Protein AF-A0A1I2RQR1-F1 (afdb_monomer)

pLDDT: mean 93.51, std 5.8, range [66.56, 97.94]

Sequence (34 aa):
MEFDVVIVGAGPAGLSAACRFMQMANEQEQELTV

Secondary structure (DSSP, 8-state):
---S------SHHHHHHHHHHHHHHHHTT-----

Foldseek 3Di:
DDFPDDQDDPDPVSVVVVVVVVVVCVVVVHDHGD

InterPro domains:
  IPR036188 FAD/NAD(P)-binding domain superfamily [G3DSA:3.50.50.60] (1-34)
  IPR036188 FAD/NAD(P)-binding domain superfamily [SSF51905] (1-23)

Solvent-accessible surface area (backbone atoms only — not compara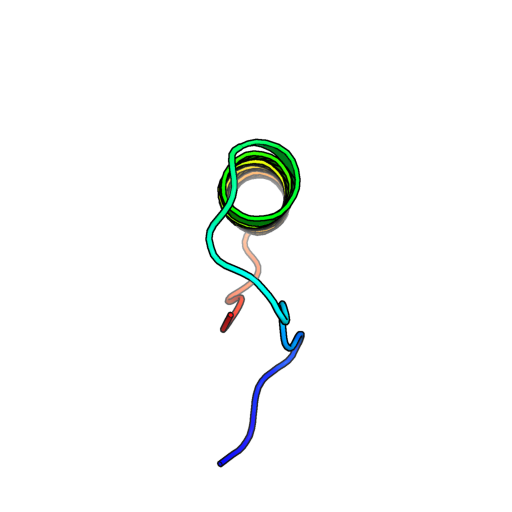ble to full-atom values): 2223 Å² total; per-residue (Å²): 138,90,57,84,43,83,79,90,55,88,48,74,70,39,48,50,49,52,55,50,51,54,50,55,24,58,77,66,76,42,93,78,47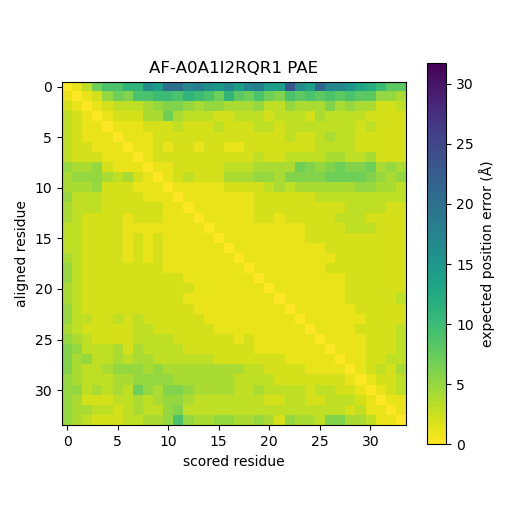,112

Radius of gyration: 9.84 Å; Cα contacts (8 Å, |Δi|>4): 21; chains: 1; bounding box: 22×14×22 Å

Structure (mmCIF, N/CA/C/O backbone):
data_AF-A0A1I2RQR1-F1
#
_entry.id   AF-A0A1I2RQR1-F1
#
loop_
_atom_site.group_PDB
_atom_site.id
_atom_site.type_symbol
_atom_site.label_atom_id
_atom_site.label_alt_id
_atom_site.label_comp_id
_atom_site.label_asym_id
_atom_site.label_entity_id
_atom_site.label_seq_id
_atom_site.pdbx_PDB_ins_code
_atom_site.Cartn_x
_atom_site.Cartn_y
_atom_site.Cartn_z
_atom_site.occupancy
_atom_site.B_iso_or_equiv
_atom_site.auth_seq_id
_atom_site.auth_comp_id
_atom_site.auth_asym_id
_atom_site.auth_atom_id
_atom_site.pdbx_PDB_model_num
ATOM 1 N N . MET A 1 1 ? -13.011 -10.662 -11.848 1.00 66.56 1 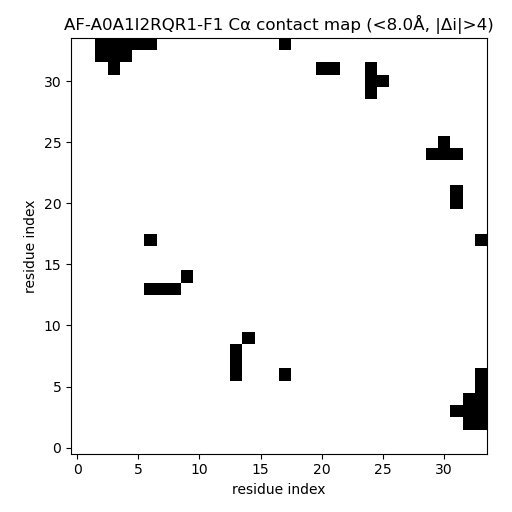MET A N 1
ATOM 2 C CA . MET A 1 1 ? -12.020 -10.164 -10.879 1.00 66.56 1 MET A CA 1
ATOM 3 C C . MET A 1 1 ? -12.523 -8.807 -10.460 1.00 66.56 1 MET A C 1
ATOM 5 O O . MET A 1 1 ? -12.530 -7.911 -11.293 1.00 66.56 1 MET A O 1
ATOM 9 N N . GLU A 1 2 ? -13.067 -8.718 -9.255 1.00 85.56 2 GLU A N 1
ATOM 10 C CA . GLU A 1 2 ? -13.531 -7.460 -8.675 1.00 85.56 2 GLU A CA 1
ATOM 11 C C . GLU A 1 2 ? -12.432 -7.008 -7.719 1.00 85.56 2 GLU A C 1
ATOM 13 O O . GLU A 1 2 ? -12.037 -7.773 -6.844 1.00 85.56 2 GLU A O 1
ATOM 18 N N . PHE A 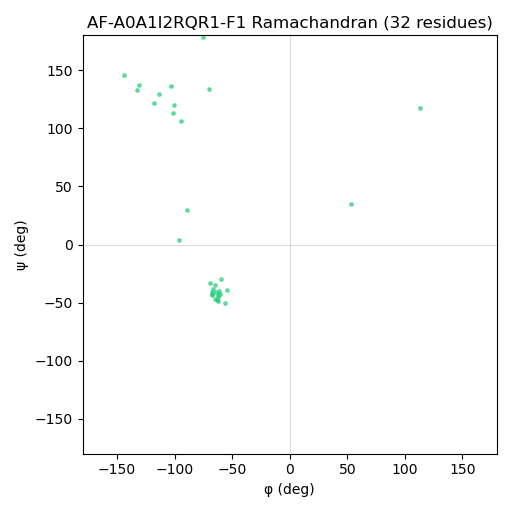1 3 ? -11.877 -5.830 -7.982 1.00 88.62 3 PHE A N 1
ATOM 19 C CA . PHE A 1 3 ? -10.876 -5.182 -7.147 1.00 88.62 3 PHE A CA 1
ATOM 20 C C . PHE A 1 3 ? -11.338 -3.748 -6.934 1.00 88.62 3 PHE A C 1
ATOM 22 O O . PHE A 1 3 ? -11.781 -3.104 -7.891 1.00 88.62 3 PHE A O 1
ATOM 29 N N . ASP A 1 4 ? -11.216 -3.248 -5.711 1.00 90.44 4 ASP A N 1
ATOM 30 C CA . ASP A 1 4 ? -11.564 -1.860 -5.390 1.00 90.44 4 ASP A CA 1
ATOM 31 C C . ASP A 1 4 ? -10.572 -0.887 -6.036 1.00 90.44 4 ASP A C 1
ATOM 33 O O . ASP A 1 4 ? -10.925 0.211 -6.473 1.00 90.44 4 ASP A O 1
ATOM 37 N N . VAL A 1 5 ? -9.313 -1.314 -6.144 1.00 91.69 5 VAL A N 1
ATOM 38 C CA . VAL A 1 5 ? -8.243 -0.581 -6.812 1.00 91.69 5 VAL A CA 1
ATOM 39 C C . VAL A 1 5 ? -7.315 -1.555 -7.527 1.00 91.69 5 VAL A C 1
ATOM 41 O O . VAL A 1 5 ? -7.064 -2.648 -7.043 1.00 91.69 5 VAL A O 1
ATOM 44 N N . VAL A 1 6 ? -6.774 -1.150 -8.678 1.00 94.94 6 VAL A N 1
ATOM 45 C CA . VAL A 1 6 ? -5.727 -1.906 -9.380 1.00 94.94 6 VAL A CA 1
ATOM 46 C C . VAL A 1 6 ? -4.474 -1.049 -9.464 1.00 94.94 6 VAL A C 1
ATOM 48 O O . VAL A 1 6 ? -4.490 0.040 -10.042 1.00 94.94 6 VAL A O 1
ATOM 51 N N . ILE A 1 7 ? -3.367 -1.553 -8.917 1.00 94.81 7 ILE A N 1
ATOM 52 C CA . ILE A 1 7 ? -2.064 -0.881 -8.959 1.00 94.81 7 ILE A CA 1
ATOM 53 C C . ILE A 1 7 ? -1.192 -1.525 -10.037 1.00 94.81 7 ILE A C 1
ATOM 55 O O . ILE A 1 7 ? -0.757 -2.670 -9.918 1.00 94.81 7 ILE A O 1
ATOM 59 N N . VAL A 1 8 ? -0.893 -0.771 -11.096 1.00 94.94 8 VAL A N 1
ATOM 60 C CA . VAL A 1 8 ? -0.052 -1.249 -12.202 1.00 94.94 8 VAL A CA 1
ATOM 61 C C . VAL A 1 8 ? 1.404 -0.836 -11.974 1.00 94.94 8 VAL A C 1
ATOM 63 O O . VAL A 1 8 ? 1.773 0.321 -12.160 1.00 94.94 8 VAL A O 1
ATOM 66 N N . GLY A 1 9 ? 2.236 -1.813 -11.599 1.00 92.75 9 GLY A N 1
ATOM 67 C CA . GLY A 1 9 ? 3.680 -1.660 -11.395 1.00 92.75 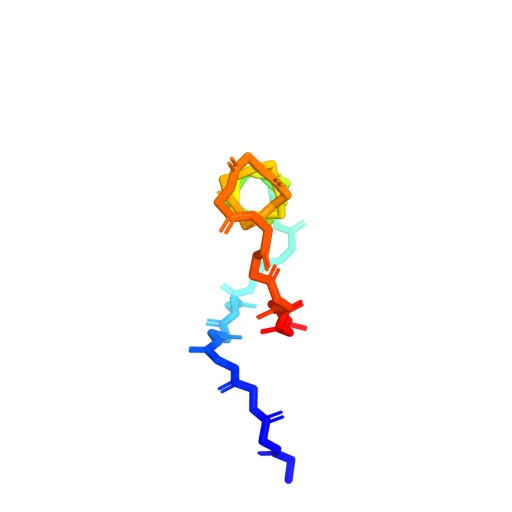9 GLY A CA 1
ATOM 68 C C . GLY A 1 9 ? 4.108 -1.839 -9.934 1.00 92.75 9 GLY A C 1
ATOM 69 O O . GLY A 1 9 ? 3.764 -1.041 -9.070 1.00 92.75 9 GLY A O 1
ATOM 70 N N . ALA A 1 10 ? 4.932 -2.856 -9.664 1.00 93.38 10 ALA A N 1
ATOM 71 C CA . ALA A 1 10 ? 5.382 -3.241 -8.317 1.00 93.38 10 ALA A CA 1
ATOM 72 C C . ALA A 1 10 ? 6.678 -2.533 -7.861 1.00 93.38 10 ALA A C 1
ATOM 74 O O . ALA A 1 10 ? 7.486 -3.091 -7.120 1.00 93.38 10 ALA A O 1
ATOM 75 N N . GLY A 1 11 ? 6.915 -1.311 -8.343 1.00 97.31 11 GLY A N 1
ATOM 76 C CA . GLY A 1 11 ? 8.040 -0.491 -7.890 1.00 97.31 11 GLY A CA 1
ATOM 7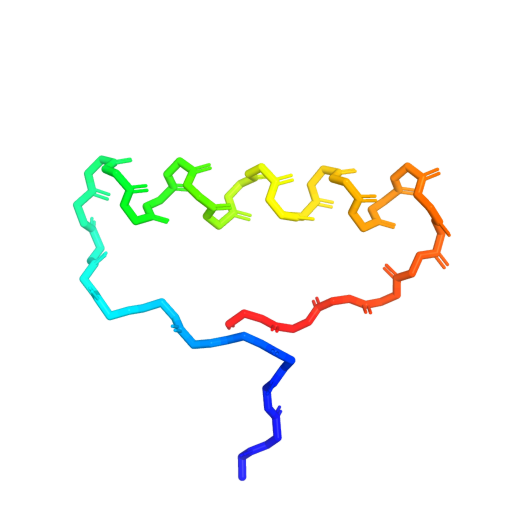7 C C . GLY A 1 11 ? 7.789 0.117 -6.503 1.00 97.31 11 GLY A C 1
ATOM 78 O O . GLY A 1 11 ? 6.693 -0.021 -5.955 1.00 97.31 11 GLY A O 1
ATOM 79 N N . PRO A 1 12 ? 8.754 0.873 -5.950 1.00 97.94 12 PRO A N 1
ATOM 80 C CA . PRO A 1 12 ? 8.611 1.499 -4.635 1.00 97.94 12 PRO A CA 1
ATOM 81 C C . PRO A 1 12 ? 7.353 2.364 -4.509 1.00 97.94 12 PRO A C 1
ATOM 83 O O . PRO A 1 12 ? 6.685 2.319 -3.483 1.00 97.94 12 PRO A O 1
ATOM 86 N N . ALA A 1 13 ? 6.990 3.101 -5.565 1.00 97.44 13 ALA A N 1
ATOM 87 C CA . ALA A 1 13 ? 5.779 3.920 -5.588 1.00 97.44 13 ALA A CA 1
ATOM 88 C C . ALA A 1 13 ? 4.493 3.076 -5.508 1.00 97.44 13 ALA A C 1
ATOM 90 O O . ALA A 1 13 ? 3.621 3.378 -4.696 1.00 97.44 13 ALA A O 1
ATOM 91 N N . GLY A 1 14 ? 4.394 2.000 -6.299 1.00 96.88 14 GLY A N 1
ATOM 92 C CA . GLY A 1 14 ? 3.219 1.122 -6.318 1.00 96.88 14 GLY A CA 1
ATOM 93 C C . GLY A 1 14 ? 3.046 0.346 -5.015 1.00 96.88 14 GLY A C 1
ATOM 94 O O . GLY A 1 14 ? 1.954 0.312 -4.457 1.00 96.88 14 GLY A O 1
ATOM 95 N N . LEU A 1 15 ? 4.139 -0.191 -4.468 1.00 97.25 15 LEU A N 1
ATOM 96 C CA . LEU A 1 15 ? 4.115 -0.875 -3.173 1.00 97.25 15 LEU A CA 1
ATOM 97 C C . LEU A 1 15 ? 3.802 0.088 -2.020 1.00 97.25 15 LEU A C 1
ATOM 99 O O . LEU A 1 15 ? 3.036 -0.259 -1.126 1.00 97.25 15 LEU A O 1
ATOM 103 N N . SER A 1 16 ? 4.326 1.318 -2.056 1.00 97.69 16 SER A N 1
ATOM 104 C CA . SER A 1 16 ? 4.003 2.336 -1.044 1.00 97.69 16 SER A CA 1
ATOM 105 C C . SER A 1 16 ? 2.525 2.725 -1.086 1.00 97.69 16 SER A C 1
ATOM 107 O O . SER A 1 16 ? 1.903 2.861 -0.034 1.00 97.69 16 SER A O 1
ATOM 109 N N . ALA A 1 17 ? 1.949 2.861 -2.287 1.00 96.69 17 ALA A N 1
ATOM 110 C CA . ALA A 1 17 ? 0.524 3.120 -2.462 1.00 96.69 17 ALA A CA 1
ATOM 111 C C . ALA A 1 17 ? -0.327 1.958 -1.924 1.00 96.69 17 ALA A C 1
ATOM 113 O O . ALA A 1 17 ? -1.226 2.201 -1.124 1.00 96.69 17 ALA A O 1
ATOM 114 N N . ALA A 1 18 ? 0.007 0.707 -2.270 1.00 96.38 18 ALA A N 1
ATOM 115 C CA . ALA A 1 18 ? -0.682 -0.487 -1.768 1.00 96.38 18 ALA A CA 1
ATOM 116 C C . ALA A 1 18 ? -0.689 -0.542 -0.231 1.00 96.38 18 ALA A C 1
ATOM 118 O O . ALA A 1 18 ? -1.743 -0.673 0.390 1.00 96.38 18 ALA A O 1
ATOM 119 N N . CYS A 1 19 ? 0.482 -0.363 0.392 1.00 95.62 19 CYS A N 1
ATOM 120 C CA . CYS A 1 19 ? 0.614 -0.345 1.847 1.00 95.62 19 CYS A CA 1
ATOM 121 C C . CYS A 1 19 ? -0.209 0.779 2.485 1.00 95.62 19 CYS A C 1
ATOM 123 O O . CYS A 1 19 ? -0.863 0.561 3.504 1.00 95.62 19 CYS A O 1
ATOM 125 N N . ARG A 1 20 ? -0.194 1.982 1.897 1.00 96.38 20 ARG A N 1
ATOM 126 C CA . ARG A 1 20 ? -0.937 3.122 2.438 1.00 96.38 20 ARG A CA 1
ATOM 127 C C . ARG A 1 20 ? -2.447 2.926 2.331 1.00 96.38 20 ARG A C 1
ATOM 129 O O . ARG A 1 20 ? -3.154 3.246 3.281 1.00 96.38 20 ARG A O 1
ATOM 136 N N . PHE A 1 21 ? -2.932 2.381 1.219 1.00 95.69 21 PHE A N 1
ATOM 137 C CA . PHE A 1 21 ? -4.349 2.075 1.056 1.00 95.69 21 PHE A CA 1
ATOM 138 C C . PHE A 1 21 ? -4.829 1.039 2.078 1.00 95.69 21 PHE A C 1
ATOM 140 O O . PHE A 1 21 ? -5.849 1.258 2.722 1.00 95.69 21 PHE A O 1
ATOM 147 N N . MET A 1 22 ? -4.051 -0.022 2.308 1.00 94.75 22 MET A N 1
ATOM 148 C CA . MET A 1 22 ? -4.362 -1.037 3.324 1.00 94.75 22 MET A CA 1
ATOM 149 C C . MET A 1 22 ? -4.420 -0.445 4.742 1.00 94.75 22 MET A C 1
ATOM 151 O O . MET A 1 22 ? -5.313 -0.786 5.514 1.00 94.75 22 MET A O 1
ATOM 155 N 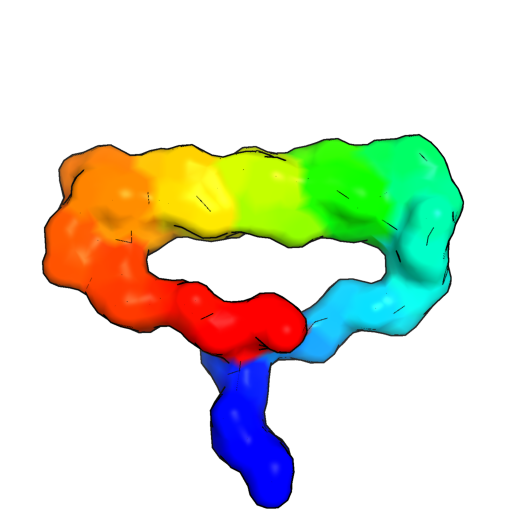N . GLN A 1 23 ? -3.506 0.472 5.084 1.00 96.94 23 GLN A N 1
ATOM 156 C CA . GLN A 1 23 ? -3.531 1.183 6.372 1.00 96.94 23 GLN A CA 1
ATOM 157 C C . GLN A 1 23 ? -4.805 2.022 6.531 1.00 96.94 23 GLN A C 1
ATOM 159 O O . GLN A 1 23 ? -5.488 1.911 7.542 1.00 96.94 23 GLN A O 1
ATOM 164 N N . MET A 1 24 ? -5.151 2.817 5.516 1.00 96.69 24 MET A N 1
ATOM 165 C CA . MET A 1 24 ? -6.347 3.665 5.539 1.00 96.69 24 MET A CA 1
ATOM 166 C C . MET A 1 24 ? -7.647 2.854 5.583 1.00 96.69 24 MET A C 1
ATOM 168 O O . MET A 1 24 ? -8.614 3.291 6.200 1.00 96.69 24 MET A O 1
ATOM 172 N N . ALA A 1 25 ? -7.688 1.695 4.924 1.00 96.44 25 ALA A N 1
ATOM 173 C CA . ALA A 1 25 ? -8.836 0.795 4.971 1.00 96.44 25 ALA A CA 1
ATOM 174 C C . ALA A 1 25 ? -9.010 0.195 6.373 1.00 96.44 25 ALA A C 1
ATOM 176 O O . ALA A 1 25 ? -10.112 0.201 6.912 1.00 96.44 25 ALA A O 1
ATOM 177 N N . ASN A 1 26 ? -7.908 -0.217 7.008 1.00 95.81 26 ASN A N 1
ATOM 178 C CA . ASN A 1 26 ? -7.918 -0.716 8.381 1.00 95.81 26 ASN A CA 1
ATOM 179 C C . ASN A 1 26 ? -8.391 0.351 9.386 1.00 95.81 26 ASN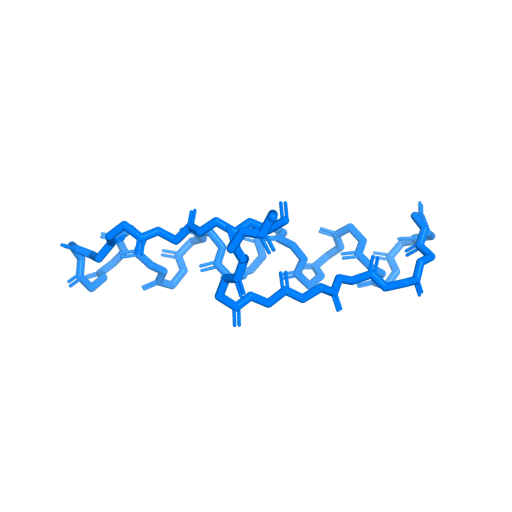 A C 1
ATOM 181 O O . ASN A 1 26 ? -9.253 0.065 10.209 1.00 95.81 26 ASN A O 1
ATOM 185 N N . GLU A 1 27 ? -7.891 1.588 9.271 1.00 97.81 27 GLU A N 1
ATOM 186 C CA . GLU A 1 27 ? -8.315 2.725 10.109 1.00 97.81 27 GLU A CA 1
ATOM 187 C C . GLU A 1 27 ? -9.812 3.047 9.976 1.00 97.81 27 GLU A C 1
ATOM 189 O O . GLU A 1 27 ? -10.422 3.541 10.922 1.00 97.81 27 GLU A O 1
ATOM 194 N N . GLN A 1 28 ? -10.399 2.779 8.808 1.00 96.88 28 GLN A N 1
ATOM 195 C CA . GLN A 1 28 ? -11.817 3.009 8.519 1.00 96.88 28 GLN A CA 1
ATOM 196 C C . GLN A 1 28 ? -12.684 1.757 8.715 1.00 96.88 28 GLN A C 1
ATOM 198 O O . GLN A 1 28 ? -13.874 1.806 8.411 1.00 96.88 28 GLN A O 1
ATOM 203 N N . GLU A 1 29 ? -12.104 0.648 9.189 1.00 95.38 29 GLU A N 1
ATOM 204 C CA . GLU A 1 29 ? -12.776 -0.652 9.328 1.00 95.38 29 GLU A CA 1
ATOM 205 C C . GLU A 1 29 ? -13.446 -1.121 8.018 1.00 95.38 29 GLU A C 1
ATOM 207 O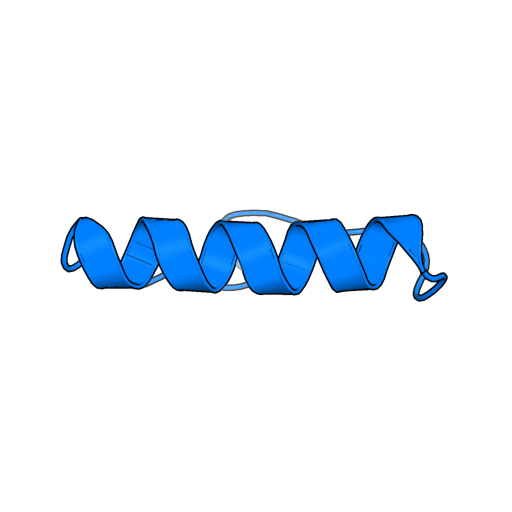 O . GLU A 1 29 ? -14.507 -1.746 8.020 1.00 95.38 29 GLU A O 1
ATOM 212 N N . GLN A 1 30 ? -12.820 -0.807 6.880 1.00 93.88 30 GLN A N 1
ATOM 213 C CA . GLN A 1 30 ? -13.268 -1.188 5.543 1.00 93.88 30 GLN A CA 1
ATOM 214 C C . GLN A 1 30 ? -12.432 -2.354 5.018 1.00 93.88 30 GLN A C 1
ATOM 216 O O . GLN A 1 30 ? -11.203 -2.353 5.125 1.00 93.88 30 GLN A O 1
ATOM 221 N N . GLU A 1 31 ? -13.089 -3.339 4.405 1.00 89.94 31 GLU A N 1
ATOM 222 C CA . GLU A 1 31 ? -12.378 -4.296 3.559 1.00 89.94 31 GLU A CA 1
ATOM 223 C C . GLU A 1 31 ? -11.915 -3.598 2.281 1.00 89.94 31 GLU A C 1
ATOM 225 O O . GLU A 1 31 ? -12.670 -2.856 1.655 1.00 89.94 31 GLU A O 1
ATOM 230 N N . LEU A 1 32 ? -10.657 -3.834 1.914 1.00 91.69 32 LEU A N 1
ATOM 231 C CA . LEU A 1 32 ? -10.059 -3.325 0.691 1.00 91.69 32 LEU A CA 1
ATOM 232 C C . LEU A 1 32 ? -9.319 -4.451 -0.021 1.00 91.69 32 LEU A C 1
ATOM 234 O O . LEU A 1 32 ? -8.497 -5.148 0.578 1.00 91.69 32 LEU A O 1
ATOM 238 N N . THR A 1 33 ? -9.564 -4.561 -1.321 1.00 89.94 33 THR A N 1
ATOM 239 C CA . THR A 1 33 ? -8.876 -5.482 -2.224 1.00 89.94 33 THR A CA 1
ATOM 240 C C . THR A 1 33 ? -8.029 -4.711 -3.246 1.00 89.94 33 THR A C 1
ATOM 242 O O . THR A 1 33 ? -8.503 -3.759 -3.869 1.00 89.94 33 THR A O 1
ATOM 245 N N . VAL A 1 34 ? -6.752 -5.101 -3.383 1.00 84.31 34 VAL A N 1
ATOM 246 C CA . VAL A 1 34 ? -5.711 -4.452 -4.218 1.00 84.31 34 VAL A CA 1
ATOM 247 C C . VAL A 1 34 ? -5.207 -5.402 -5.299 1.00 84.31 34 VAL A C 1
ATOM 249 O O . VAL A 1 34 ? -5.089 -6.610 -4.988 1.00 84.31 34 VAL A O 1
#

Organism: NCBI:txid1045558

Mean predicted aligned error: 2.8 Å